Protein AF-A0A179VF27-F1 (afdb_monomer_lite)

Structure (mmCIF, N/CA/C/O backbone):
data_AF-A0A179VF27-F1
#
_entry.id   AF-A0A179VF27-F1
#
loop_
_atom_site.group_PDB
_atom_site.id
_atom_site.type_symbol
_atom_site.label_atom_id
_atom_site.label_alt_id
_atom_site.label_comp_id
_atom_site.label_asym_id
_atom_site.label_entity_id
_atom_site.label_seq_id
_atom_site.pdbx_PDB_ins_code
_atom_site.Cartn_x
_atom_site.Cartn_y
_atom_site.Cartn_z
_atom_site.occupancy
_atom_site.B_iso_or_equiv
_atom_site.auth_seq_id
_atom_site.auth_comp_id
_atom_site.auth_asym_id
_atom_site.auth_atom_id
_atom_site.pdbx_PDB_model_num
ATOM 1 N N . MET A 1 1 ? 16.440 -38.088 64.102 1.00 36.34 1 MET A N 1
ATOM 2 C CA . MET A 1 1 ? 15.904 -37.527 62.849 1.00 36.34 1 MET A CA 1
ATOM 3 C C . MET A 1 1 ? 14.405 -37.773 62.835 1.00 36.34 1 MET A C 1
ATOM 5 O O . MET A 1 1 ? 14.002 -38.926 62.808 1.00 36.34 1 MET A O 1
ATOM 9 N N . ASN A 1 2 ? 13.663 -36.663 62.876 1.00 40.41 2 ASN A N 1
ATOM 10 C CA . ASN A 1 2 ? 12.295 -36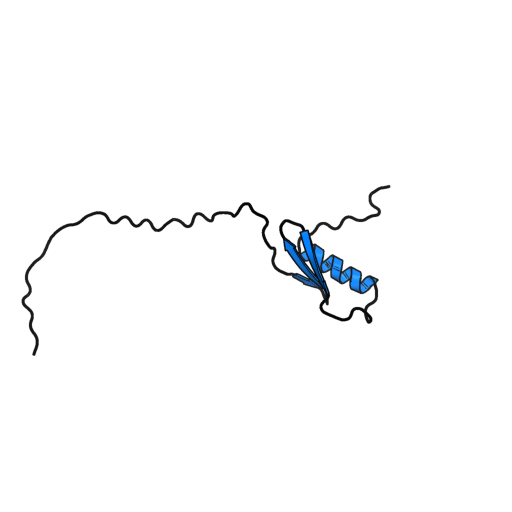.441 62.391 1.00 40.41 2 ASN A CA 1
ATOM 11 C C . ASN A 1 2 ? 11.126 -36.671 63.372 1.00 40.41 2 ASN A C 1
ATOM 13 O O . ASN A 1 2 ? 10.782 -37.789 63.737 1.00 40.41 2 ASN A O 1
ATOM 17 N N . ASN A 1 3 ? 10.556 -35.519 63.749 1.00 41.50 3 ASN A N 1
ATOM 18 C CA . ASN A 1 3 ? 9.338 -35.238 64.508 1.00 41.50 3 ASN A CA 1
ATOM 19 C C . ASN A 1 3 ? 8.070 -35.784 63.821 1.00 41.50 3 ASN A C 1
ATOM 21 O O . ASN A 1 3 ? 8.096 -36.055 62.623 1.00 41.50 3 ASN A O 1
ATOM 25 N N . THR A 1 4 ? 6.945 -35.811 64.546 1.00 48.47 4 THR A N 1
ATOM 26 C CA . THR A 1 4 ? 5.836 -34.856 64.316 1.00 48.47 4 THR A CA 1
ATOM 27 C C . THR A 1 4 ? 4.661 -35.177 65.242 1.00 48.47 4 THR A C 1
ATOM 29 O O . THR A 1 4 ? 4.044 -36.233 65.156 1.00 48.47 4 THR A O 1
ATOM 32 N N . MET A 1 5 ? 4.408 -34.244 66.164 1.00 53.78 5 MET A N 1
ATOM 33 C CA . MET A 1 5 ? 3.167 -34.101 66.922 1.00 53.78 5 MET A CA 1
ATOM 34 C C . MET A 1 5 ? 2.068 -33.685 65.947 1.00 53.78 5 MET A C 1
ATOM 36 O O . MET A 1 5 ? 2.158 -32.619 65.344 1.00 53.78 5 MET A O 1
ATOM 40 N N . GLU A 1 6 ? 1.054 -34.526 65.806 1.00 51.62 6 GLU A N 1
ATOM 41 C CA . GLU A 1 6 ? -0.186 -34.201 65.117 1.00 51.62 6 GLU A CA 1
ATOM 42 C C . GLU A 1 6 ? -1.221 -33.842 66.185 1.00 51.62 6 GLU A C 1
ATOM 44 O O . GLU A 1 6 ? -1.652 -34.708 66.945 1.00 51.62 6 GLU A O 1
ATOM 49 N N . LEU A 1 7 ? -1.561 -32.558 66.292 1.00 50.06 7 LEU A N 1
ATOM 50 C CA . LEU A 1 7 ? -2.873 -32.127 66.766 1.00 50.06 7 LEU A CA 1
ATOM 51 C C . LEU A 1 7 ? -3.090 -30.647 66.437 1.00 50.06 7 LEU A C 1
ATOM 53 O O . LEU A 1 7 ? -2.238 -29.826 66.775 1.00 50.06 7 LEU A O 1
ATOM 57 N N . VAL A 1 8 ? -4.257 -30.363 65.848 1.00 54.75 8 VAL A N 1
ATOM 58 C CA . VAL A 1 8 ? -5.136 -29.178 65.986 1.00 54.75 8 VAL A CA 1
ATOM 59 C C . VAL A 1 8 ? -5.720 -28.799 64.613 1.00 54.75 8 VAL A C 1
ATOM 61 O O . VAL A 1 8 ? -5.094 -28.114 63.813 1.00 54.75 8 VAL A O 1
ATOM 64 N N . ASP A 1 9 ? -6.939 -29.280 64.372 1.00 48.69 9 ASP A N 1
ATOM 65 C CA . ASP A 1 9 ? -8.008 -28.628 63.585 1.00 48.69 9 ASP A CA 1
ATOM 66 C C . ASP A 1 9 ? -8.760 -27.672 64.556 1.00 48.69 9 ASP A C 1
ATOM 68 O O . ASP A 1 9 ? -8.581 -27.849 65.771 1.00 48.69 9 ASP A O 1
ATOM 72 N N . PRO A 1 10 ? -9.753 -26.835 64.183 1.00 58.97 10 PRO A N 1
ATOM 73 C CA . PRO A 1 10 ? -10.057 -26.027 62.976 1.00 58.97 10 PRO A CA 1
ATOM 74 C C . PRO A 1 10 ? -10.434 -24.561 63.326 1.00 58.97 10 PRO A C 1
ATOM 76 O O . PRO A 1 10 ? -11.232 -24.393 64.234 1.00 58.97 10 PRO A O 1
ATOM 79 N N . GLU A 1 11 ? -10.054 -23.524 62.562 1.00 52.28 11 GLU A N 1
ATOM 80 C CA . GLU A 1 11 ? -10.772 -22.213 62.520 1.00 52.28 11 GLU A CA 1
ATOM 81 C C . GLU A 1 11 ? -10.572 -21.602 61.113 1.00 52.28 11 GLU A C 1
ATOM 83 O O . GLU A 1 11 ? -9.447 -21.529 60.623 1.00 52.28 11 GLU A O 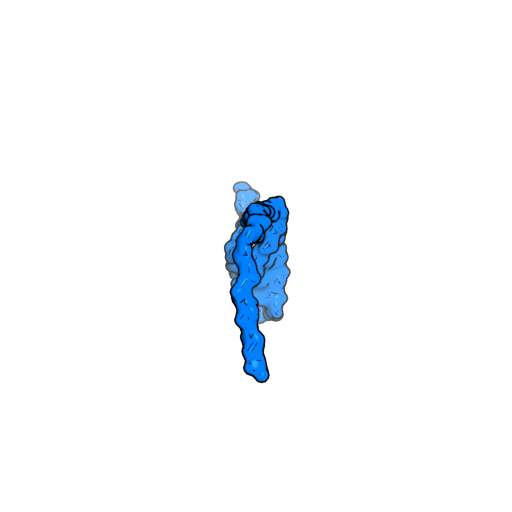1
ATOM 88 N N . ASP A 1 12 ? -11.614 -21.506 60.283 1.00 51.84 12 ASP A N 1
ATOM 89 C CA . ASP A 1 12 ? -12.531 -20.357 60.155 1.00 51.84 12 ASP A CA 1
ATOM 90 C C . ASP A 1 12 ? -11.816 -19.086 59.668 1.00 51.84 12 ASP A C 1
ATOM 92 O O . ASP A 1 12 ? -11.221 -18.359 60.451 1.00 51.84 12 ASP A O 1
ATOM 96 N N . ASP A 1 13 ? -11.874 -18.822 58.358 1.00 52.66 13 ASP A N 1
ATOM 97 C CA . ASP A 1 13 ? -12.141 -17.459 57.901 1.00 52.66 13 ASP A CA 1
ATOM 98 C C . ASP A 1 13 ? -12.667 -17.464 56.464 1.00 52.66 13 ASP A C 1
ATOM 100 O O . ASP A 1 13 ? -12.100 -18.035 55.525 1.00 52.66 13 ASP A O 1
ATOM 104 N N . SER A 1 14 ? -13.833 -16.853 56.344 1.00 53.34 14 SER A N 1
ATOM 105 C CA . SER A 1 14 ? -14.587 -16.662 55.121 1.00 53.34 14 SER A CA 1
ATOM 106 C C . SER A 1 14 ? -13.938 -15.594 54.232 1.00 53.34 14 SER A C 1
ATOM 108 O O . SER A 1 14 ? -13.118 -14.794 54.666 1.00 53.34 14 SER A O 1
ATOM 110 N N . ASP A 1 15 ? -14.388 -15.546 52.979 1.00 51.56 15 ASP A N 1
ATOM 111 C CA . ASP A 1 15 ? -14.327 -14.361 52.121 1.00 51.56 15 ASP A CA 1
ATOM 112 C C . ASP A 1 15 ? -12.947 -13.808 51.742 1.00 51.56 15 ASP A C 1
ATOM 114 O O . ASP A 1 15 ? -12.541 -12.724 52.150 1.00 51.56 15 ASP A O 1
ATOM 118 N N . LEU A 1 16 ? -12.331 -14.427 50.733 1.00 50.50 16 LEU A N 1
ATOM 119 C CA . LEU A 1 16 ? -11.630 -13.640 49.718 1.00 50.50 16 LEU A CA 1
ATOM 120 C C . LEU A 1 16 ? -12.160 -13.988 48.329 1.00 50.50 16 LEU A C 1
ATOM 122 O O . LEU A 1 16 ? -11.567 -14.731 47.546 1.00 50.50 16 LEU A O 1
ATOM 126 N N . GLN A 1 17 ? -13.304 -13.370 48.021 1.00 55.97 17 GLN A N 1
ATOM 127 C CA . GLN A 1 17 ? -13.624 -12.951 46.665 1.00 55.97 17 GLN A CA 1
ATOM 128 C C . GLN A 1 17 ? -12.422 -12.196 46.083 1.00 55.97 17 GLN A C 1
ATOM 130 O O . GLN A 1 17 ? 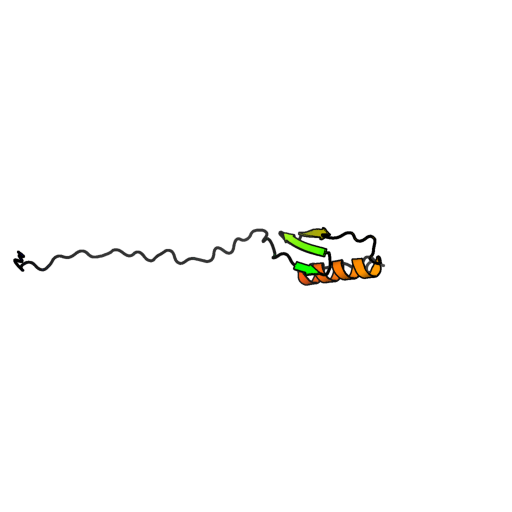-12.247 -11.001 46.297 1.00 55.97 17 GLN A O 1
ATOM 135 N N . ALA A 1 18 ? -11.629 -12.873 45.270 1.00 47.38 18 ALA A N 1
ATOM 136 C CA . ALA A 1 18 ? -10.954 -12.219 44.169 1.00 47.38 18 ALA A CA 1
ATOM 137 C C . ALA A 1 18 ? -11.608 -12.750 42.900 1.00 47.38 18 ALA A C 1
ATOM 139 O O . ALA A 1 18 ? -11.068 -13.601 42.195 1.00 47.38 18 ALA A O 1
ATOM 140 N N . ALA A 1 19 ? -12.819 -12.252 42.628 1.00 52.12 19 ALA A N 1
ATOM 141 C CA . ALA A 1 19 ? -13.285 -12.156 41.258 1.00 52.12 19 ALA A CA 1
ATOM 142 C C . ALA A 1 19 ? -12.215 -11.345 40.520 1.00 52.12 19 ALA A C 1
ATOM 144 O O . ALA A 1 19 ? -12.194 -10.116 40.591 1.00 52.12 19 ALA A O 1
ATOM 145 N N . GLY A 1 20 ? -11.255 -12.051 39.913 1.00 50.56 20 GLY A N 1
ATOM 146 C CA . GLY A 1 20 ? -10.240 -11.440 39.071 1.00 50.56 20 GLY A CA 1
ATOM 147 C C . GLY A 1 20 ? -10.959 -10.519 38.094 1.00 50.56 20 GLY A C 1
ATOM 148 O O . GLY A 1 20 ? -12.055 -10.884 37.646 1.00 50.56 20 GLY A O 1
ATOM 149 N N . PRO A 1 21 ? -10.420 -9.318 37.821 1.00 53.78 21 PRO A N 1
ATOM 150 C CA . PRO A 1 21 ? -11.099 -8.367 36.965 1.00 53.78 21 PRO A CA 1
ATOM 151 C C . PRO A 1 21 ? -11.444 -9.107 35.681 1.00 53.78 21 PRO A C 1
ATOM 153 O O . PRO A 1 21 ? -10.552 -9.567 34.960 1.00 53.78 21 PRO A O 1
ATOM 156 N N . LYS A 1 22 ? -12.751 -9.292 35.441 1.00 53.94 22 LYS A N 1
ATOM 157 C CA . LYS A 1 22 ? -13.238 -9.657 34.120 1.00 53.94 22 LYS A CA 1
ATOM 158 C C . LYS A 1 22 ? -12.554 -8.652 33.220 1.00 53.94 22 LYS A C 1
ATOM 160 O O . LYS A 1 22 ? -12.721 -7.448 33.408 1.00 53.94 22 LYS A O 1
ATOM 165 N N . SER A 1 23 ? -11.679 -9.149 32.353 1.00 56.25 23 SER A N 1
ATOM 166 C CA . SER A 1 23 ? -11.105 -8.343 31.295 1.00 56.25 23 SER A CA 1
ATOM 167 C C . SER A 1 23 ? -12.268 -8.013 30.378 1.00 56.25 23 SER A C 1
ATOM 169 O O . SER A 1 23 ? -12.494 -8.677 29.371 1.00 56.25 23 SER A O 1
ATOM 171 N N . ASP A 1 24 ? -13.061 -7.028 30.792 1.00 53.31 24 ASP A N 1
ATOM 172 C CA . ASP A 1 24 ? -13.875 -6.247 29.901 1.00 53.31 24 ASP A CA 1
ATOM 173 C C . ASP A 1 24 ? -12.866 -5.748 28.887 1.00 53.31 24 ASP A C 1
ATOM 175 O O . ASP A 1 24 ? -11.979 -4.947 29.192 1.00 53.31 24 ASP A O 1
ATOM 179 N N . SER A 1 25 ? -12.911 -6.368 27.711 1.00 58.66 25 SER A N 1
ATOM 180 C CA . SER A 1 25 ? -12.226 -5.900 26.526 1.00 58.66 25 SER A CA 1
ATOM 181 C C . SER A 1 25 ? -12.672 -4.454 26.369 1.00 58.66 25 SER A C 1
ATOM 183 O O . SER A 1 25 ? -13.724 -4.182 25.790 1.00 58.66 25 SER A O 1
ATOM 185 N N . VAL A 1 26 ? -11.892 -3.530 26.928 1.00 58.69 26 VAL A N 1
ATOM 186 C CA . VAL A 1 26 ? -11.994 -2.111 26.651 1.00 58.69 26 VAL A CA 1
ATOM 187 C C . VAL A 1 26 ? -11.732 -2.025 25.164 1.00 58.69 26 VAL A C 1
ATOM 189 O O . VAL A 1 26 ? -10.593 -2.051 24.698 1.00 58.69 26 VAL A O 1
ATOM 192 N N . THR A 1 27 ? -12.808 -2.004 24.385 1.00 61.84 27 THR A N 1
ATOM 193 C CA . THR A 1 27 ? -12.747 -1.620 22.991 1.00 61.84 27 THR A CA 1
ATOM 194 C C . THR A 1 27 ? -12.294 -0.177 23.015 1.00 61.84 27 THR A C 1
ATOM 196 O O . THR A 1 27 ? -13.102 0.728 23.198 1.00 61.84 27 THR A O 1
ATOM 199 N N . ALA A 1 28 ? -10.981 0.032 22.899 1.00 62.34 28 ALA A N 1
ATOM 200 C CA . ALA A 1 28 ? -10.415 1.353 22.731 1.00 62.34 28 ALA A CA 1
ATOM 201 C C . ALA A 1 28 ? -11.147 1.987 21.544 1.00 62.34 28 ALA A C 1
ATOM 203 O O . ALA A 1 28 ? -11.018 1.516 20.409 1.00 62.34 28 ALA A O 1
ATOM 204 N N . SER A 1 29 ? -11.974 2.992 21.841 1.00 69.69 29 SER A N 1
ATOM 205 C CA . SER A 1 29 ? -12.797 3.747 20.889 1.00 69.69 29 SER A CA 1
ATOM 206 C C . SER A 1 29 ? -11.962 4.814 20.168 1.00 69.69 29 SER A C 1
ATOM 208 O O . SER A 1 29 ? -12.452 5.889 19.830 1.00 69.69 29 SER A O 1
ATOM 210 N N . GLY A 1 30 ? -10.668 4.540 20.002 1.00 76.56 30 GLY A N 1
ATOM 211 C CA . GLY A 1 30 ? -9.699 5.427 19.382 1.00 76.56 30 GLY A CA 1
ATOM 212 C C . GLY A 1 30 ? -9.253 4.902 18.020 1.00 76.56 30 GLY A C 1
ATOM 213 O O . GLY A 1 30 ? -9.518 3.741 17.686 1.00 76.56 30 GLY A O 1
ATOM 214 N N . PRO A 1 31 ? -8.550 5.737 17.239 1.00 79.38 31 PRO A N 1
ATOM 215 C CA . PRO A 1 31 ? -7.950 5.317 15.984 1.00 79.38 31 PRO A CA 1
ATOM 216 C C . PRO A 1 31 ? -7.080 4.081 16.215 1.00 79.38 31 PRO A C 1
ATOM 218 O O . PRO A 1 31 ? -6.198 4.079 17.076 1.00 79.38 31 PRO A O 1
ATOM 221 N N . ARG A 1 32 ? -7.353 3.010 15.469 1.00 84.88 32 ARG A N 1
ATOM 222 C CA . ARG A 1 32 ? -6.555 1.787 15.532 1.00 84.88 32 ARG A CA 1
ATOM 223 C C . ARG A 1 32 ? -5.518 1.810 14.430 1.00 84.88 32 ARG A C 1
ATOM 225 O O . ARG A 1 32 ? -5.809 2.213 13.303 1.00 84.88 32 ARG A O 1
ATOM 232 N N . LEU A 1 33 ? -4.316 1.378 14.788 1.00 89.62 33 LEU A N 1
ATOM 233 C CA . LEU A 1 33 ? -3.291 1.061 13.815 1.00 89.62 33 LEU A CA 1
ATOM 234 C C . LEU A 1 33 ? -3.657 -0.283 13.181 1.00 89.62 33 LEU A C 1
ATOM 236 O O . LEU A 1 33 ? -3.755 -1.296 13.875 1.00 89.62 33 LEU A O 1
ATOM 240 N N . ALA A 1 34 ? -3.913 -0.268 11.880 1.00 89.31 34 ALA A N 1
ATOM 241 C CA . ALA A 1 34 ? -4.105 -1.463 11.082 1.00 89.31 34 ALA A CA 1
ATOM 242 C C . ALA A 1 34 ? -2.762 -2.192 10.905 1.00 89.31 34 ALA A C 1
ATOM 244 O O . ALA A 1 34 ? -1.707 -1.551 10.940 1.00 89.31 34 ALA A O 1
ATOM 245 N N . PRO A 1 35 ? -2.769 -3.518 10.703 1.00 91.56 35 PRO A N 1
ATOM 246 C CA . PRO A 1 35 ? -1.558 -4.240 10.341 1.00 91.56 35 PRO A CA 1
ATOM 247 C C . PRO A 1 35 ? -0.969 -3.701 9.031 1.00 91.56 35 PRO A C 1
ATOM 249 O O . PRO A 1 35 ? -1.700 -3.296 8.127 1.00 91.56 35 PRO A O 1
ATOM 252 N N . THR A 1 36 ? 0.358 -3.729 8.920 1.00 96.00 36 THR A N 1
ATOM 253 C CA . THR A 1 36 ? 1.042 -3.412 7.664 1.00 96.00 36 THR A CA 1
ATOM 254 C C . THR A 1 36 ? 0.762 -4.498 6.632 1.00 96.00 36 THR A C 1
ATOM 256 O O . THR A 1 36 ? 0.933 -5.686 6.906 1.00 96.00 36 THR A O 1
ATOM 259 N N . VAL A 1 37 ? 0.369 -4.085 5.433 1.00 96.12 37 VAL A N 1
ATOM 260 C CA . VAL A 1 37 ? 0.166 -4.955 4.275 1.00 96.12 37 VAL A CA 1
ATOM 261 C C . VAL A 1 37 ? 1.146 -4.593 3.170 1.00 96.12 37 VAL A C 1
ATOM 263 O O . VAL A 1 37 ? 1.558 -3.441 3.047 1.00 96.12 37 VAL A O 1
ATOM 266 N N . SER A 1 38 ? 1.492 -5.573 2.338 1.00 96.75 38 SER A N 1
ATOM 267 C CA . SER A 1 38 ? 2.475 -5.396 1.266 1.00 96.75 38 SER A CA 1
ATOM 268 C C . SER A 1 38 ? 1.943 -5.867 -0.089 1.00 96.75 38 SER A C 1
ATOM 270 O O . SER A 1 38 ? 1.185 -6.843 -0.195 1.00 96.75 38 SER A O 1
ATOM 272 N N . ALA A 1 39 ? 2.380 -5.186 -1.146 1.00 96.19 39 ALA A N 1
ATOM 273 C CA . ALA A 1 39 ? 2.243 -5.609 -2.534 1.00 96.19 39 ALA A CA 1
ATOM 274 C C . ALA A 1 39 ? 3.473 -5.148 -3.329 1.00 96.19 39 ALA A C 1
ATOM 276 O O . ALA A 1 39 ? 3.691 -3.954 -3.528 1.00 96.19 39 ALA A O 1
ATOM 277 N N . GLY A 1 40 ? 4.299 -6.095 -3.783 1.00 93.56 40 GLY A N 1
ATOM 278 C CA . GLY A 1 40 ? 5.571 -5.768 -4.434 1.00 93.56 40 GLY A CA 1
ATOM 279 C C . GLY A 1 40 ? 6.451 -4.880 -3.537 1.00 93.56 40 GLY A C 1
ATOM 280 O O . GLY A 1 40 ? 6.637 -5.229 -2.374 1.00 93.56 40 GLY A O 1
ATOM 281 N N . PRO A 1 41 ? 6.969 -3.741 -4.037 1.00 95.00 41 PRO A N 1
ATOM 282 C CA . PRO A 1 41 ? 7.806 -2.832 -3.257 1.00 95.00 41 PRO A CA 1
ATOM 283 C C . PRO A 1 41 ? 6.996 -1.857 -2.386 1.00 95.00 41 PRO A C 1
ATOM 285 O O . PRO A 1 41 ? 7.581 -0.926 -1.844 1.00 95.00 41 PRO A O 1
ATOM 288 N N . VAL A 1 42 ? 5.663 -1.980 -2.330 1.00 96.62 42 VAL A N 1
ATOM 289 C CA . VAL A 1 42 ? 4.780 -1.039 -1.628 1.00 96.62 42 VAL A CA 1
ATOM 290 C C . VAL A 1 42 ? 4.281 -1.664 -0.330 1.00 96.62 42 VAL A C 1
ATOM 292 O O . VAL A 1 42 ? 3.633 -2.712 -0.358 1.00 96.62 42 VAL A O 1
ATOM 295 N N . ASN A 1 43 ? 4.527 -0.980 0.786 1.00 97.25 43 ASN A N 1
ATOM 296 C CA . ASN A 1 43 ? 3.954 -1.278 2.096 1.00 97.25 43 ASN A CA 1
ATOM 297 C C . ASN A 1 43 ? 2.920 -0.213 2.463 1.00 97.25 43 ASN A C 1
ATOM 299 O O . ASN A 1 43 ? 3.152 0.977 2.248 1.00 97.25 43 ASN A O 1
ATOM 303 N N . VAL A 1 44 ? 1.798 -0.632 3.046 1.00 97.25 44 VAL A N 1
ATOM 304 C CA . VAL A 1 44 ? 0.745 0.262 3.534 1.00 97.25 44 VAL A CA 1
ATOM 305 C C . VAL A 1 44 ? 0.382 -0.101 4.965 1.00 97.25 44 VAL A C 1
ATOM 307 O O . VAL A 1 44 ? 0.117 -1.260 5.274 1.00 97.25 44 VAL A O 1
ATOM 310 N N . THR A 1 45 ? 0.310 0.907 5.824 1.00 96.06 45 THR A N 1
ATOM 311 C CA . THR A 1 45 ? -0.258 0.825 7.175 1.00 96.06 45 THR A CA 1
ATOM 312 C C . THR A 1 45 ? -1.325 1.903 7.293 1.00 96.06 45 THR A C 1
ATOM 314 O O . THR A 1 45 ? -1.131 2.993 6.771 1.00 96.06 45 THR A O 1
ATOM 317 N N . ALA A 1 46 ? -2.438 1.653 7.979 1.00 92.69 46 ALA A N 1
ATOM 318 C CA . ALA A 1 46 ? -3.468 2.672 8.186 1.00 92.69 46 ALA A CA 1
ATOM 319 C C . ALA A 1 46 ? -3.616 3.021 9.668 1.00 92.69 46 ALA A C 1
ATOM 321 O O . ALA A 1 46 ? -3.621 2.133 10.516 1.00 92.69 46 ALA A O 1
ATOM 322 N N . PHE A 1 47 ? -3.774 4.303 9.993 1.00 91.25 47 PHE A N 1
ATOM 323 C CA . PHE A 1 47 ? -4.124 4.753 11.342 1.00 91.25 47 PHE A CA 1
ATOM 324 C C . PHE A 1 47 ? -5.372 5.622 11.268 1.00 91.25 47 PHE A C 1
ATOM 326 O O . PHE A 1 47 ? -5.365 6.676 10.637 1.00 91.25 47 PHE A O 1
ATOM 333 N N . GLY A 1 48 ? -6.467 5.159 11.875 1.00 86.75 48 GLY A N 1
ATOM 334 C CA . GLY A 1 48 ? -7.736 5.897 11.842 1.00 86.75 48 GLY A CA 1
ATOM 335 C C . GLY A 1 48 ? -8.277 6.150 10.431 1.00 86.75 48 GLY A C 1
ATOM 336 O O . GLY A 1 48 ? -8.874 7.194 10.197 1.00 86.75 48 GLY A O 1
ATOM 337 N N . GLY A 1 49 ? -8.025 5.235 9.488 1.00 83.25 49 GLY A N 1
ATOM 338 C CA . GLY A 1 49 ? -8.429 5.375 8.084 1.00 83.25 49 GLY A CA 1
ATOM 339 C C . GLY A 1 49 ? -7.465 6.184 7.209 1.00 83.25 49 GLY A C 1
ATOM 340 O O . GLY A 1 49 ? -7.691 6.289 6.009 1.00 83.25 49 GLY A O 1
ATOM 341 N N . VAL A 1 50 ? -6.376 6.724 7.769 1.00 89.25 50 VAL A N 1
ATOM 342 C CA . VAL A 1 50 ? -5.340 7.430 7.000 1.00 89.25 50 VAL A CA 1
ATOM 343 C C . VAL A 1 50 ? -4.231 6.450 6.602 1.00 89.25 50 VAL A C 1
ATOM 345 O O . VAL A 1 50 ? -3.581 5.905 7.500 1.00 89.25 50 VAL A O 1
ATOM 348 N N . PRO A 1 51 ? -3.988 6.215 5.298 1.00 93.00 51 PRO A N 1
ATOM 349 C CA . PRO A 1 51 ? -2.917 5.337 4.843 1.00 93.00 51 PRO A CA 1
ATOM 350 C C . PRO A 1 51 ? -1.546 6.027 4.897 1.00 93.00 51 PRO A C 1
ATOM 352 O O . PRO A 1 51 ? -1.357 7.134 4.396 1.00 93.00 51 PRO A O 1
ATOM 355 N N . PHE A 1 52 ? -0.567 5.318 5.443 1.00 95.25 52 PHE A N 1
ATOM 356 C CA . PHE A 1 52 ? 0.860 5.606 5.382 1.00 95.25 52 PHE A CA 1
ATOM 357 C C . PHE A 1 52 ? 1.482 4.628 4.404 1.00 95.25 52 PHE A C 1
ATOM 359 O O . PHE A 1 52 ? 1.300 3.417 4.543 1.00 95.25 52 PHE A O 1
ATOM 366 N N . VAL A 1 53 ? 2.195 5.154 3.414 1.00 95.69 53 VAL A N 1
ATOM 367 C CA . VAL A 1 53 ? 2.735 4.345 2.325 1.00 95.69 53 VAL A CA 1
ATOM 368 C C . VAL A 1 53 ? 4.246 4.467 2.279 1.00 95.69 53 VAL A C 1
ATOM 370 O O . VAL A 1 53 ? 4.791 5.569 2.274 1.00 95.69 53 VAL A O 1
ATOM 373 N N . GLU A 1 54 ? 4.913 3.323 2.213 1.00 96.31 54 GLU A N 1
ATOM 374 C CA . GLU A 1 54 ? 6.358 3.205 2.065 1.00 96.31 54 GLU A CA 1
ATOM 375 C C . GLU A 1 54 ? 6.679 2.445 0.776 1.00 96.31 54 GLU A C 1
ATOM 377 O O . GLU A 1 54 ? 5.998 1.484 0.411 1.00 96.31 54 GLU A O 1
ATOM 382 N N . VAL A 1 55 ? 7.741 2.875 0.091 1.00 95.19 55 VAL A N 1
ATOM 383 C CA . VAL A 1 55 ? 8.298 2.177 -1.068 1.00 95.19 55 VAL A CA 1
ATOM 384 C C . VAL A 1 55 ? 9.688 1.668 -0.703 1.00 95.19 55 VAL A C 1
ATOM 386 O O . VAL A 1 55 ? 10.611 2.462 -0.533 1.00 95.19 55 VAL A O 1
ATOM 389 N N . THR A 1 56 ? 9.839 0.352 -0.578 1.00 93.19 56 THR A N 1
ATOM 390 C CA . THR A 1 56 ? 11.049 -0.279 -0.022 1.00 93.19 56 THR A CA 1
ATOM 391 C C . THR A 1 56 ? 12.165 -0.491 -1.042 1.00 93.19 56 THR A C 1
ATOM 393 O O . THR A 1 56 ? 13.306 -0.748 -0.663 1.00 93.19 56 THR A O 1
ATOM 396 N N . GLU A 1 57 ? 11.865 -0.400 -2.340 1.00 87.88 57 GLU A N 1
ATOM 397 C CA . GLU A 1 57 ? 12.819 -0.679 -3.419 1.00 87.88 57 GLU A CA 1
ATOM 398 C C . GLU A 1 57 ? 12.911 0.453 -4.449 1.00 87.88 57 GLU A C 1
ATOM 400 O O . GLU A 1 57 ? 12.016 1.285 -4.608 1.00 87.88 57 GLU A O 1
ATOM 405 N N . PHE A 1 58 ? 13.996 0.456 -5.230 1.00 86.00 58 PHE A N 1
ATOM 406 C CA . PHE A 1 58 ? 14.160 1.395 -6.336 1.00 86.00 58 PHE A CA 1
ATOM 407 C C . PHE A 1 58 ? 13.164 1.118 -7.471 1.00 86.00 58 PHE A C 1
ATOM 409 O O . PHE A 1 58 ? 13.346 0.216 -8.288 1.00 86.00 58 PHE A O 1
ATOM 416 N N . VAL A 1 59 ? 12.169 1.991 -7.611 1.00 88.19 59 VAL A N 1
ATOM 417 C CA . VAL A 1 59 ? 11.110 1.877 -8.631 1.00 88.19 59 VAL A CA 1
ATOM 418 C C . VAL A 1 59 ? 11.543 2.222 -10.060 1.00 88.19 59 VAL A C 1
ATOM 420 O O . VAL A 1 59 ? 10.763 2.047 -10.992 1.00 88.19 59 VAL A O 1
ATOM 423 N N . ARG A 1 60 ? 12.793 2.662 -10.275 1.00 85.75 60 ARG A N 1
ATOM 424 C CA . ARG A 1 60 ? 13.328 3.070 -11.595 1.00 85.75 60 ARG A CA 1
ATOM 425 C C . ARG A 1 60 ? 13.262 1.982 -12.677 1.00 85.75 60 ARG A C 1
ATOM 427 O O . ARG A 1 60 ? 13.328 2.294 -13.858 1.00 85.75 60 ARG A O 1
ATOM 434 N N . HIS A 1 61 ? 13.153 0.715 -12.279 1.00 85.88 61 HIS A N 1
ATOM 435 C CA . HIS A 1 61 ? 13.055 -0.430 -13.190 1.00 85.88 61 HIS A CA 1
ATOM 436 C C . HIS A 1 61 ? 11.603 -0.878 -13.445 1.00 85.88 61 HIS A C 1
ATOM 438 O O . HIS A 1 61 ? 11.375 -1.838 -14.181 1.00 85.88 61 HIS A O 1
ATOM 444 N N . MET A 1 62 ? 10.612 -0.214 -12.842 1.00 89.56 62 MET A N 1
ATOM 445 C CA . MET A 1 62 ? 9.196 -0.562 -12.960 1.00 89.56 62 MET A CA 1
ATOM 446 C C . MET A 1 62 ? 8.466 0.421 -13.872 1.00 89.56 62 MET A C 1
ATOM 448 O O . MET A 1 62 ? 8.683 1.629 -13.818 1.00 89.56 62 MET A O 1
ATOM 452 N N . SER A 1 63 ? 7.546 -0.087 -14.694 1.00 92.62 63 SER A N 1
ATOM 453 C CA . SER A 1 63 ? 6.638 0.793 -15.428 1.00 92.62 63 SER A CA 1
ATOM 454 C C . SER A 1 63 ? 5.676 1.481 -14.457 1.00 92.62 63 SER A C 1
ATOM 456 O O . SER A 1 63 ? 5.243 0.876 -13.473 1.00 92.62 63 SER A O 1
ATOM 458 N N . GLY A 1 64 ? 5.274 2.720 -14.762 1.00 91.94 64 GLY A N 1
ATOM 459 C CA . GLY A 1 64 ? 4.309 3.456 -13.936 1.00 91.94 64 GLY A CA 1
ATOM 460 C C . GLY A 1 64 ? 2.997 2.690 -13.733 1.00 91.94 64 GLY A C 1
ATOM 461 O O . GLY A 1 64 ? 2.458 2.674 -12.632 1.00 91.94 64 GLY A O 1
ATOM 462 N N . ARG A 1 65 ? 2.532 1.953 -14.755 1.00 94.19 65 ARG A N 1
ATOM 463 C CA . ARG A 1 65 ? 1.351 1.077 -14.651 1.00 94.19 65 ARG A CA 1
ATOM 464 C C . ARG A 1 65 ? 1.559 -0.061 -13.650 1.00 94.19 65 ARG A C 1
ATOM 466 O O . ARG A 1 65 ? 0.655 -0.352 -12.875 1.00 94.19 65 ARG A O 1
ATOM 473 N N . ARG A 1 66 ? 2.729 -0.708 -13.667 1.00 93.44 66 ARG A N 1
ATOM 474 C CA . ARG A 1 66 ? 3.046 -1.802 -12.738 1.00 93.44 66 ARG A CA 1
ATOM 475 C C . ARG A 1 66 ? 3.146 -1.287 -11.306 1.00 93.44 66 ARG A C 1
ATOM 477 O O . ARG A 1 66 ? 2.573 -1.894 -10.411 1.00 93.44 66 ARG A O 1
ATOM 484 N N . LEU A 1 67 ? 3.807 -0.147 -11.118 1.00 94.69 67 LEU A N 1
ATOM 485 C CA . LEU A 1 67 ? 3.910 0.496 -9.814 1.00 94.69 67 LEU A CA 1
ATOM 486 C C . LEU A 1 67 ? 2.528 0.895 -9.277 1.00 94.69 67 LEU A C 1
ATOM 488 O O . LEU A 1 67 ? 2.188 0.540 -8.155 1.00 94.69 67 LEU A O 1
ATOM 492 N N . ALA A 1 68 ? 1.696 1.544 -10.095 1.00 93.81 68 ALA A N 1
ATOM 493 C CA . ALA A 1 68 ? 0.324 1.889 -9.723 1.00 93.81 68 ALA A CA 1
ATOM 494 C C . ALA A 1 68 ? -0.517 0.655 -9.350 1.00 93.81 68 ALA A C 1
ATOM 496 O O . ALA A 1 68 ? -1.350 0.737 -8.450 1.00 93.81 68 ALA A O 1
ATOM 497 N N . GLY A 1 69 ? -0.281 -0.489 -10.004 1.00 94.88 69 GLY A N 1
ATOM 498 C CA . GLY A 1 69 ? -0.894 -1.766 -9.638 1.00 94.88 69 GLY A CA 1
ATOM 499 C C . GLY A 1 69 ? -0.578 -2.176 -8.199 1.00 94.88 69 GLY A C 1
ATOM 500 O O . GLY A 1 69 ? -1.498 -2.480 -7.447 1.00 94.88 69 GLY A O 1
ATOM 501 N N . PHE A 1 70 ? 0.691 -2.089 -7.790 1.00 96.00 70 PHE A N 1
ATOM 502 C CA . PHE A 1 70 ? 1.104 -2.382 -6.414 1.00 96.00 70 PHE A CA 1
ATOM 503 C C . PHE A 1 70 ? 0.473 -1.434 -5.389 1.00 96.00 70 PHE A C 1
ATOM 505 O O . PHE A 1 70 ? -0.013 -1.894 -4.360 1.00 96.00 70 PHE A O 1
ATOM 512 N N . PHE A 1 71 ? 0.399 -0.131 -5.683 1.00 95.12 71 PHE A N 1
ATOM 513 C CA . PHE A 1 71 ? -0.295 0.823 -4.808 1.00 95.12 71 PHE A CA 1
ATOM 514 C C . PHE A 1 71 ? -1.776 0.476 -4.637 1.00 95.12 71 PHE A C 1
ATOM 516 O O . PHE A 1 71 ? -2.261 0.424 -3.510 1.00 95.12 71 PHE A O 1
ATOM 523 N N . ARG A 1 72 ? -2.493 0.205 -5.736 1.00 94.75 72 ARG A N 1
ATOM 524 C CA . ARG A 1 72 ? -3.917 -0.164 -5.678 1.00 94.75 72 ARG A CA 1
ATOM 525 C C . ARG A 1 72 ? -4.133 -1.461 -4.904 1.00 94.75 72 ARG A C 1
ATOM 527 O O . ARG A 1 72 ? -5.058 -1.538 -4.107 1.00 94.75 72 ARG A O 1
ATOM 534 N N . GLU A 1 73 ? -3.274 -2.454 -5.116 1.00 95.69 73 GLU A N 1
ATOM 535 C CA . GLU A 1 73 ? -3.343 -3.730 -4.407 1.00 95.69 73 GLU A CA 1
ATOM 536 C C . GLU A 1 73 ? -3.095 -3.562 -2.902 1.00 95.69 73 GLU A C 1
ATOM 538 O O . GLU A 1 73 ? -3.871 -4.072 -2.097 1.00 95.69 73 GLU A O 1
ATOM 543 N N . ALA A 1 74 ? -2.047 -2.833 -2.504 1.00 95.38 74 ALA A N 1
ATOM 544 C CA . ALA A 1 74 ? -1.728 -2.626 -1.094 1.00 95.38 74 ALA A CA 1
ATOM 545 C C . ALA A 1 74 ? -2.801 -1.790 -0.375 1.00 95.38 74 ALA A C 1
ATOM 547 O O . ALA A 1 74 ? -3.205 -2.142 0.729 1.00 95.38 74 ALA A O 1
ATOM 548 N N . LEU A 1 75 ? -3.319 -0.735 -1.013 1.00 93.56 75 LEU A N 1
ATOM 549 C CA . LEU A 1 75 ? -4.410 0.077 -0.464 1.00 93.56 75 LEU A CA 1
ATOM 550 C C . LEU A 1 75 ? -5.709 -0.727 -0.324 1.00 93.56 75 LEU A C 1
ATOM 552 O O . LEU A 1 75 ? -6.364 -0.636 0.709 1.00 93.56 75 LEU A O 1
ATOM 556 N N . ALA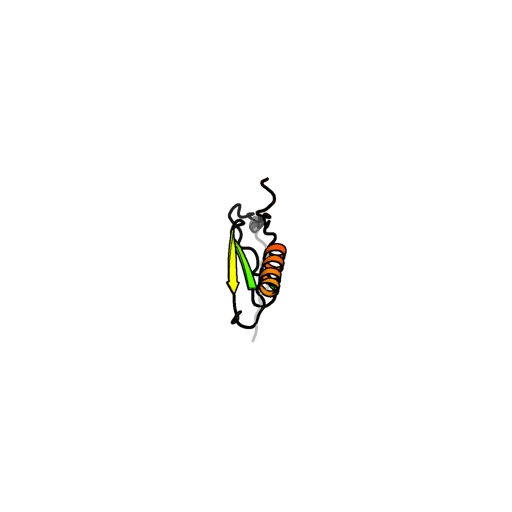 A 1 76 ? -6.047 -1.570 -1.305 1.00 91.69 76 ALA A N 1
ATOM 557 C CA . ALA A 1 76 ? -7.205 -2.457 -1.204 1.00 91.69 76 ALA A CA 1
ATOM 558 C C . ALA A 1 76 ? -7.049 -3.481 -0.065 1.00 91.69 76 ALA A C 1
ATOM 560 O O . ALA A 1 76 ? -7.990 -3.713 0.687 1.00 91.69 76 ALA A O 1
ATOM 561 N N . LYS A 1 77 ? -5.851 -4.059 0.117 1.00 93.06 77 LYS A N 1
ATOM 562 C CA . LYS A 1 77 ? -5.551 -4.946 1.260 1.00 93.06 77 LYS A CA 1
ATOM 563 C C . LYS A 1 77 ? -5.633 -4.225 2.608 1.00 93.06 77 LYS A C 1
ATOM 565 O O . LYS A 1 77 ? -5.926 -4.866 3.611 1.00 93.06 77 LYS A O 1
ATOM 570 N N . ALA A 1 78 ? -5.363 -2.922 2.629 1.00 91.75 78 ALA A N 1
ATOM 571 C CA . ALA A 1 78 ? -5.478 -2.070 3.809 1.00 91.75 78 ALA A CA 1
ATOM 572 C C . ALA A 1 78 ? -6.910 -1.549 4.041 1.00 91.75 78 ALA A C 1
ATOM 574 O O . ALA A 1 78 ? -7.091 -0.668 4.879 1.00 91.75 78 ALA A O 1
ATOM 575 N N . ASP A 1 79 ? -7.899 -2.055 3.292 1.00 88.38 79 ASP A N 1
ATOM 576 C CA . ASP A 1 79 ? -9.306 -1.636 3.353 1.00 88.38 79 ASP A CA 1
ATOM 577 C C . ASP A 1 79 ? -9.499 -0.125 3.105 1.00 88.38 79 ASP A C 1
ATOM 579 O O . ASP A 1 79 ? -10.395 0.526 3.640 1.00 88.38 79 ASP A O 1
ATOM 583 N N . CYS A 1 80 ? -8.614 0.466 2.296 1.00 86.75 80 CYS A N 1
ATOM 584 C CA . CYS A 1 80 ? -8.688 1.871 1.915 1.00 86.75 80 CYS A CA 1
ATOM 585 C C . CYS A 1 80 ? -9.577 2.039 0.676 1.00 86.75 80 CYS A C 1
ATOM 587 O O . CYS A 1 80 ? -9.402 1.351 -0.333 1.00 86.75 80 CYS A O 1
ATOM 589 N N . VAL A 1 81 ? -10.486 3.015 0.716 1.00 83.38 81 VAL A N 1
ATOM 590 C CA . VAL A 1 81 ? -11.287 3.408 -0.450 1.00 83.38 81 VAL A CA 1
ATOM 591 C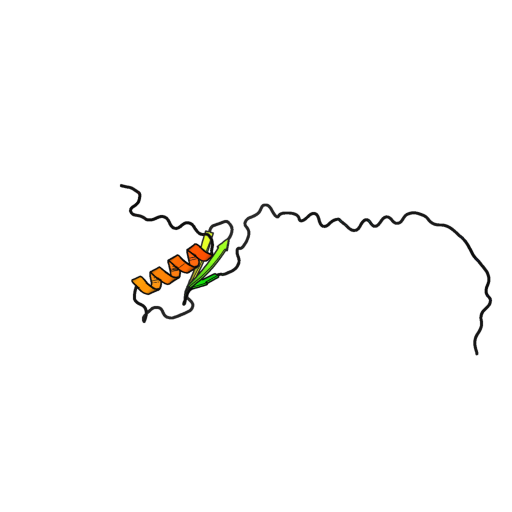 C . VAL A 1 81 ? -10.438 4.290 -1.365 1.00 83.38 81 VAL A C 1
ATOM 593 O O . VAL A 1 81 ? -9.908 5.313 -0.936 1.00 83.38 81 VAL A O 1
ATOM 596 N N . ILE A 1 82 ? -10.302 3.891 -2.631 1.00 81.50 82 ILE A N 1
ATOM 597 C CA . ILE A 1 82 ? -9.605 4.669 -3.662 1.00 81.50 82 ILE A CA 1
ATOM 598 C C . ILE A 1 82 ? -10.667 5.310 -4.552 1.00 81.50 82 ILE A C 1
ATOM 600 O O . ILE A 1 82 ? -11.343 4.610 -5.305 1.00 81.50 82 ILE A O 1
ATOM 604 N N . GLU A 1 83 ? -10.812 6.630 -4.474 1.00 81.12 83 GLU A N 1
ATOM 605 C CA . GLU A 1 83 ? -11.709 7.367 -5.364 1.00 81.12 83 GLU A CA 1
ATOM 606 C C . GLU A 1 83 ? -11.106 7.459 -6.769 1.00 81.12 83 GLU A C 1
ATOM 608 O O . GLU A 1 83 ? -9.919 7.757 -6.938 1.00 81.12 83 GLU A O 1
ATOM 613 N N . ASP A 1 84 ? -11.922 7.192 -7.792 1.00 76.25 84 ASP A N 1
ATOM 614 C CA . ASP A 1 84 ? -11.514 7.437 -9.170 1.00 76.25 84 ASP A CA 1
ATOM 615 C C . ASP A 1 84 ? -11.701 8.931 -9.481 1.00 76.25 84 ASP A C 1
ATOM 617 O O . ASP A 1 84 ? -12.837 9.424 -9.418 1.00 76.25 84 ASP A O 1
ATOM 621 N N . PRO A 1 85 ? -10.630 9.666 -9.835 1.00 68.31 85 PRO A N 1
ATOM 622 C CA . PRO A 1 85 ? -10.717 11.094 -10.125 1.00 68.31 85 PRO A CA 1
ATOM 623 C C . PRO A 1 85 ? -11.618 11.429 -11.327 1.00 68.31 85 PRO A C 1
ATOM 625 O O . PRO A 1 85 ? -11.929 12.600 -11.525 1.00 68.31 85 PRO A O 1
ATOM 628 N N . GLN A 1 86 ? -12.056 10.449 -12.130 1.00 65.25 86 GLN A N 1
ATOM 629 C CA . GLN A 1 86 ? -12.975 10.670 -13.256 1.00 65.25 86 GLN A CA 1
ATOM 630 C C . GLN A 1 86 ? -14.467 10.545 -12.901 1.00 65.25 86 GLN A C 1
ATOM 632 O O . GLN A 1 86 ? -15.309 10.721 -13.776 1.00 65.25 86 GLN A O 1
ATOM 637 N N . SER A 1 87 ? -14.817 10.254 -11.645 1.00 58.59 87 SER A N 1
ATOM 638 C CA . SER A 1 87 ? -16.216 10.068 -11.213 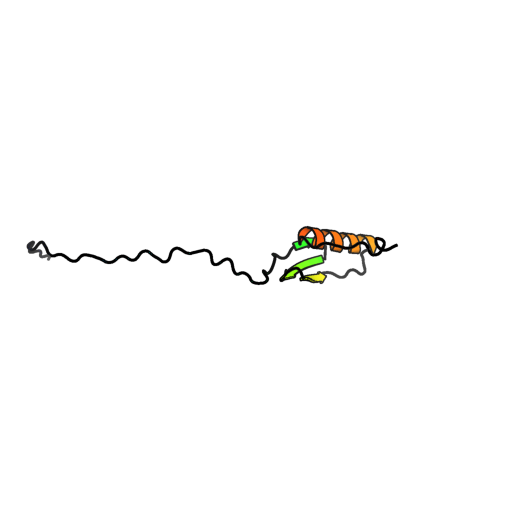1.00 58.59 87 SER A CA 1
ATOM 639 C C . SER A 1 87 ? -17.001 11.368 -10.973 1.00 58.59 87 SER A C 1
ATOM 641 O O . SER A 1 87 ? -18.205 11.319 -10.730 1.00 58.59 87 SER A O 1
ATOM 643 N N . GLY A 1 88 ? -16.348 12.529 -11.076 1.00 57.00 88 GLY A N 1
ATOM 644 C CA . GLY A 1 88 ? -16.984 13.844 -11.006 1.00 57.00 88 GLY A CA 1
ATOM 645 C C . GLY A 1 88 ? -17.052 14.516 -12.373 1.00 57.00 88 GLY A C 1
ATOM 646 O O . GLY A 1 88 ? -16.266 15.427 -12.630 1.00 57.00 88 GLY A O 1
ATOM 647 N N . HIS A 1 89 ? -17.963 14.076 -13.245 1.00 43.88 89 HIS A N 1
ATOM 648 C CA . HIS A 1 89 ? -18.343 14.843 -14.432 1.00 43.88 89 HIS A CA 1
ATOM 649 C C . HIS A 1 89 ? -19.798 14.632 -14.845 1.00 43.88 89 HIS A C 1
ATOM 651 O O . HIS A 1 89 ? -20.295 13.492 -14.705 1.00 43.88 89 HIS A O 1
#

Foldseek 3Di:
DDDDDDDDDDDDDDDDPPPPPPPPVPPPPAWDWADWDFFVQWIWIDTNLRIDIDGNDDCPPPDPVRVVVRVVVRCVVNVHDDDDPPPPD

Radius of gyration: 29.96 Å; chains: 1; bounding box: 34×52×82 Å

Sequence (89 aa):
MNNTMELVDPEDDSDLQAAGPKSDSVTASGPRLAPTVSAGPVNVTAFGGVPFVEVTEFVRHMSGRRLAGFFREALAKADCVIEDPQSGH

pLDDT: mean 76.76, std 19.16, range [36.34, 97.25]

Secondary structure (DSSP, 8-state):
-----------------------------SPPBPPPEEETTEEEEEETTEEEEEE-S-GGGS-HHHHHHHHHHHHHHTT-----TTS--

Organism: NCBI:txid83262